Protein AF-A0A1I1JHP4-F1 (afdb_monomer_lite)

Organism: NCBI:txid574651

Secondary structure (DSSP, 8-state):
--HHHHHHHHHHHHHHHHHH-TTGGG-HHHHHHHHHHHHGGGTGGGHHHHHHHHHHHHTTHHHHHHHSPSP-HHHHHHHHHHHHHHHT--HHHHHHHHHHHHHHTT-HHHHHHHS-------------------------

Radius of gyration: 21.73 Å; chains: 1; bounding box: 29×42×84 Å

pLDDT: mean 79.49, std 14.43, range [36.56, 91.88]

Foldseek 3Di:
DPPPVLLVLLLVQLLVCCVVPVCLLLPLVSQLVSSCVSCPVCCVVNVVVNVLLSVCSVVVVLVVCVPPPVDALVNLQVQLVVCCVVVVHDSVSSLSSNCSSCVSVPNNVRSCVSCVPPPPDPPPPPDDPPPDDPPDDDDD

Structure (mmCIF, N/CA/C/O backbone):
data_AF-A0A1I1JHP4-F1
#
_entry.id   AF-A0A1I1JHP4-F1
#
loop_
_atom_site.group_PDB
_atom_site.id
_atom_site.type_symbol
_atom_site.label_atom_id
_atom_site.label_alt_id
_atom_site.label_comp_id
_atom_site.label_asym_id
_atom_site.label_entity_id
_atom_site.label_seq_id
_atom_site.pdbx_PDB_ins_code
_atom_site.Cartn_x
_atom_site.Cartn_y
_atom_site.Cartn_z
_atom_site.occupancy
_atom_site.B_iso_or_equiv
_atom_site.auth_seq_id
_atom_site.auth_comp_id
_atom_site.auth_asym_id
_atom_site.auth_atom_id
_atom_site.pdbx_PDB_model_num
ATOM 1 N N . MET A 1 1 ? 7.618 -5.162 21.362 1.00 36.56 1 MET A N 1
ATOM 2 C CA . MET A 1 1 ? 8.405 -4.904 20.133 1.00 36.56 1 MET A CA 1
ATOM 3 C C . MET A 1 1 ? 7.957 -5.820 18.980 1.00 36.56 1 MET A C 1
ATOM 5 O O . MET A 1 1 ? 8.744 -6.630 18.523 1.00 36.56 1 MET A O 1
ATOM 9 N N . ALA A 1 2 ? 6.701 -5.739 18.515 1.00 40.91 2 ALA A N 1
ATOM 10 C CA . ALA A 1 2 ? 6.157 -6.676 17.505 1.00 40.91 2 ALA A CA 1
ATOM 11 C C . ALA A 1 2 ? 5.688 -6.008 16.192 1.00 40.91 2 ALA A C 1
ATOM 13 O O . ALA A 1 2 ? 5.359 -6.689 15.230 1.00 40.91 2 ALA A O 1
ATOM 14 N N . GLY A 1 3 ? 5.662 -4.671 16.128 1.00 42.72 3 GLY A N 1
ATOM 15 C CA . GLY A 1 3 ? 5.161 -3.940 14.956 1.00 42.72 3 GLY A CA 1
ATOM 16 C C . GLY A 1 3 ? 6.160 -3.779 13.804 1.00 42.72 3 GLY A C 1
ATOM 17 O O . GLY A 1 3 ? 5.746 -3.400 12.714 1.00 42.72 3 GLY A O 1
ATOM 18 N N . LEU A 1 4 ? 7.451 -4.049 14.040 1.00 48.97 4 LEU A N 1
ATOM 19 C CA . LEU A 1 4 ? 8.537 -3.849 13.067 1.00 48.97 4 LEU A CA 1
ATOM 20 C C . LEU A 1 4 ? 8.691 -5.029 12.093 1.00 48.97 4 LEU A C 1
ATOM 22 O O . LEU A 1 4 ? 9.057 -4.821 10.944 1.00 48.97 4 LEU A O 1
ATOM 26 N N . THR A 1 5 ? 8.367 -6.252 12.519 1.00 59.72 5 THR A N 1
ATOM 27 C CA . THR A 1 5 ? 8.493 -7.468 11.696 1.00 59.72 5 THR A CA 1
ATOM 28 C C . THR A 1 5 ? 7.272 -7.723 10.817 1.00 59.72 5 THR A C 1
ATOM 30 O O . THR A 1 5 ? 7.416 -8.208 9.699 1.00 59.72 5 THR A O 1
ATOM 33 N N . ALA A 1 6 ? 6.077 -7.358 11.290 1.00 66.56 6 ALA A N 1
ATOM 34 C CA . ALA A 1 6 ? 4.835 -7.598 10.556 1.00 66.56 6 ALA A CA 1
ATOM 35 C C . ALA A 1 6 ? 4.728 -6.763 9.269 1.00 66.56 6 ALA A C 1
ATOM 37 O O . ALA A 1 6 ? 4.241 -7.230 8.245 1.00 66.56 6 ALA A O 1
ATOM 38 N N . ASP A 1 7 ? 5.204 -5.520 9.324 1.00 75.75 7 ASP A N 1
ATOM 39 C CA . ASP A 1 7 ? 5.246 -4.604 8.181 1.00 75.75 7 ASP A CA 1
ATOM 40 C C . ASP A 1 7 ? 6.297 -5.074 7.160 1.00 75.75 7 ASP A C 1
ATOM 42 O O . ASP A 1 7 ? 6.021 -5.143 5.968 1.00 75.75 7 ASP A O 1
ATOM 46 N N . ALA A 1 8 ? 7.469 -5.503 7.646 1.00 83.12 8 ALA A N 1
ATOM 47 C CA . ALA A 1 8 ? 8.574 -5.977 6.818 1.00 83.12 8 ALA A CA 1
ATOM 48 C C . ALA A 1 8 ? 8.228 -7.245 6.021 1.00 83.12 8 ALA A C 1
ATOM 50 O O . ALA A 1 8 ? 8.571 -7.330 4.847 1.00 83.12 8 ALA A O 1
ATOM 51 N N . ALA A 1 9 ? 7.508 -8.202 6.618 1.00 87.00 9 ALA A N 1
ATOM 52 C CA . ALA A 1 9 ? 7.078 -9.413 5.915 1.00 87.00 9 ALA A CA 1
ATOM 53 C C . ALA A 1 9 ? 6.107 -9.103 4.761 1.00 87.00 9 ALA A C 1
ATOM 55 O O . ALA A 1 9 ? 6.191 -9.701 3.691 1.00 87.00 9 ALA A O 1
ATOM 56 N N . VAL A 1 10 ? 5.197 -8.143 4.962 1.00 88.81 10 VAL A N 1
ATOM 57 C CA . VAL A 1 10 ? 4.263 -7.699 3.916 1.00 88.81 10 VAL A CA 1
ATOM 58 C C . VAL A 1 10 ? 4.992 -6.894 2.839 1.00 88.81 10 VAL A C 1
ATOM 60 O O . VAL A 1 10 ? 4.693 -7.067 1.661 1.00 88.81 10 VAL A O 1
ATOM 63 N N . VAL A 1 11 ? 5.963 -6.055 3.218 1.00 90.56 11 VAL A N 1
ATOM 64 C CA . VAL A 1 11 ? 6.819 -5.315 2.277 1.00 90.56 11 VAL A CA 1
ATOM 65 C C . VAL A 1 11 ? 7.643 -6.264 1.411 1.00 90.56 11 VAL A C 1
ATOM 67 O O . VAL A 1 11 ? 7.635 -6.094 0.198 1.00 90.56 11 VAL A O 1
ATOM 70 N N . ASP A 1 12 ? 8.304 -7.270 1.992 1.00 89.88 12 ASP A N 1
ATOM 71 C CA . ASP A 1 12 ? 9.060 -8.283 1.237 1.00 89.88 12 ASP A CA 1
ATOM 72 C C . ASP A 1 12 ? 8.154 -9.026 0.250 1.00 89.88 12 ASP A C 1
ATOM 74 O O . ASP A 1 12 ? 8.470 -9.164 -0.935 1.00 89.88 12 ASP A O 1
ATOM 78 N N . ALA A 1 13 ? 6.972 -9.430 0.724 1.00 90.81 13 ALA A N 1
ATOM 79 C CA . ALA A 1 13 ? 6.013 -10.126 -0.111 1.00 90.81 13 ALA A CA 1
ATOM 80 C C . ALA A 1 13 ? 5.506 -9.276 -1.275 1.00 90.81 13 ALA A C 1
ATOM 82 O O . ALA A 1 13 ? 5.399 -9.769 -2.399 1.00 90.81 13 ALA A O 1
ATOM 83 N N . LEU A 1 14 ? 5.230 -8.000 -1.014 1.00 90.94 14 LEU A N 1
ATOM 84 C CA . LEU A 1 14 ? 4.808 -7.049 -2.029 1.00 90.94 14 LEU A CA 1
ATOM 85 C C . LEU A 1 14 ? 5.936 -6.739 -3.018 1.00 90.94 14 LEU A C 1
ATOM 87 O O . LEU A 1 14 ? 5.693 -6.722 -4.220 1.00 90.94 14 LEU A O 1
ATOM 91 N N . HIS A 1 15 ? 7.156 -6.526 -2.524 1.00 91.31 15 HIS A N 1
ATOM 92 C CA . HIS A 1 15 ? 8.330 -6.250 -3.345 1.00 91.31 15 HIS A CA 1
ATOM 93 C C . HIS A 1 15 ? 8.563 -7.372 -4.351 1.00 91.31 15 HIS A C 1
ATOM 95 O O . HIS A 1 15 ? 8.687 -7.114 -5.542 1.00 91.31 15 HIS A O 1
ATOM 101 N N . HIS A 1 16 ? 8.523 -8.626 -3.905 1.00 89.88 16 HIS A N 1
ATOM 102 C CA . HIS A 1 16 ? 8.705 -9.734 -4.830 1.00 89.88 16 HIS A CA 1
ATOM 103 C C . HIS A 1 16 ? 7.530 -9.929 -5.786 1.00 89.88 16 HIS A C 1
ATOM 105 O O . HIS A 1 16 ? 7.750 -10.309 -6.929 1.00 89.88 16 HIS A O 1
ATOM 111 N N . ALA A 1 17 ? 6.288 -9.681 -5.356 1.00 90.12 17 ALA A N 1
ATOM 112 C CA . ALA A 1 17 ? 5.157 -9.717 -6.281 1.00 90.12 17 ALA A CA 1
ATOM 113 C C . ALA A 1 17 ? 5.343 -8.697 -7.420 1.00 90.12 17 ALA A C 1
ATOM 115 O O . ALA A 1 17 ? 5.023 -9.000 -8.566 1.00 90.12 17 ALA A O 1
ATOM 116 N N . LEU A 1 18 ? 5.898 -7.520 -7.112 1.00 88.12 18 LEU A N 1
ATOM 117 C CA . LEU A 1 18 ? 6.208 -6.472 -8.088 1.00 88.12 18 LEU A CA 1
ATOM 118 C C . LEU A 1 18 ? 7.447 -6.780 -8.942 1.00 88.12 18 LEU A C 1
ATOM 120 O O . LEU A 1 18 ? 7.470 -6.408 -10.112 1.00 88.12 18 LEU A O 1
ATOM 124 N N . ASP A 1 19 ? 8.454 -7.449 -8.380 1.00 88.69 19 ASP A N 1
ATOM 125 C CA . ASP A 1 19 ? 9.636 -7.927 -9.113 1.00 88.69 19 ASP A CA 1
ATOM 126 C C . ASP A 1 19 ? 9.263 -9.028 -10.121 1.00 88.69 19 ASP A C 1
ATOM 128 O O . ASP A 1 19 ? 9.682 -8.993 -11.277 1.00 88.69 19 ASP A O 1
ATOM 132 N N . ALA A 1 20 ? 8.397 -9.962 -9.710 1.00 87.19 20 ALA A N 1
ATOM 133 C CA . ALA A 1 20 ? 7.891 -11.034 -10.564 1.00 87.19 20 ALA A CA 1
ATOM 134 C C . ALA A 1 20 ? 6.913 -10.526 -11.639 1.00 87.19 20 ALA A C 1
ATOM 136 O O . ALA A 1 20 ? 6.952 -10.994 -12.778 1.00 87.19 20 ALA A O 1
ATOM 137 N N . ASP A 1 21 ? 6.032 -9.582 -11.291 1.00 84.25 21 ASP A N 1
ATOM 138 C CA . ASP A 1 21 ? 5.121 -8.922 -12.226 1.00 84.25 21 ASP A CA 1
ATOM 139 C C . ASP A 1 21 ? 4.932 -7.439 -11.846 1.00 84.25 21 ASP A C 1
ATOM 141 O O . ASP A 1 21 ? 4.189 -7.122 -10.911 1.00 84.25 21 ASP A O 1
ATOM 145 N N . PRO A 1 22 ? 5.497 -6.482 -12.607 1.00 81.31 22 PRO A N 1
ATOM 146 C CA . PRO A 1 22 ? 5.363 -5.058 -12.292 1.00 81.31 22 PRO A CA 1
ATOM 147 C C . PRO A 1 22 ? 3.915 -4.558 -12.423 1.00 81.31 22 PRO A C 1
ATOM 149 O O . PRO A 1 22 ? 3.573 -3.481 -11.931 1.00 81.31 22 PRO A O 1
ATO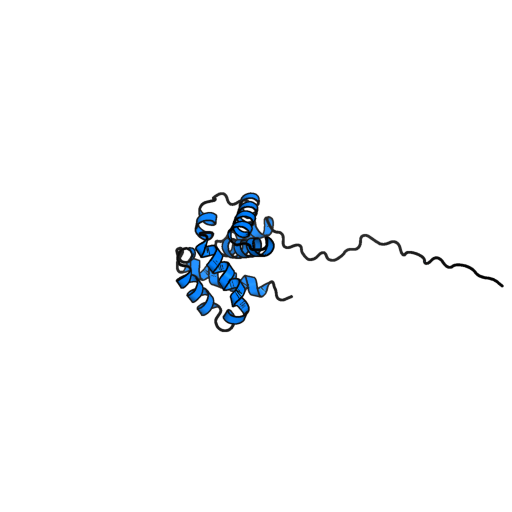M 152 N N . THR A 1 23 ? 3.037 -5.337 -13.069 1.00 82.56 23 THR A N 1
ATOM 153 C CA . THR A 1 23 ? 1.605 -5.036 -13.184 1.00 82.56 23 THR A CA 1
ATOM 154 C C . THR A 1 23 ? 0.762 -5.595 -12.037 1.00 82.56 23 THR A C 1
ATOM 156 O O . THR A 1 23 ? -0.444 -5.338 -12.005 1.00 82.56 23 THR A O 1
ATOM 159 N N . ALA A 1 24 ? 1.361 -6.282 -11.054 1.00 82.12 24 ALA A N 1
ATOM 160 C CA . ALA A 1 24 ? 0.642 -6.922 -9.953 1.00 82.12 24 ALA A CA 1
ATOM 161 C C . ALA A 1 24 ? -0.193 -5.912 -9.151 1.00 82.12 24 ALA A C 1
ATOM 163 O O . ALA A 1 24 ? -1.320 -6.202 -8.749 1.00 82.12 24 ALA A O 1
ATOM 164 N N . GLY A 1 25 ? 0.302 -4.677 -9.012 1.00 79.69 25 GLY A N 1
ATOM 165 C CA . GLY A 1 25 ? -0.430 -3.574 -8.383 1.00 79.69 25 GLY A CA 1
ATOM 166 C C . GLY A 1 25 ? -1.693 -3.119 -9.126 1.00 79.69 25 GLY A C 1
ATOM 167 O O . GLY A 1 25 ? -2.508 -2.416 -8.544 1.00 79.69 25 GLY A O 1
ATOM 168 N N . SER A 1 26 ? -1.891 -3.537 -10.379 1.00 83.50 26 SER A N 1
ATOM 169 C CA . SER A 1 26 ? -3.110 -3.276 -11.165 1.00 83.50 26 SER A CA 1
ATOM 170 C C . SER A 1 26 ? -4.118 -4.433 -11.116 1.00 83.50 26 SER A C 1
ATOM 172 O O . SER A 1 26 ? -5.199 -4.336 -11.694 1.00 83.50 26 SER A O 1
ATOM 174 N N . ARG A 1 27 ? -3.779 -5.550 -10.455 1.00 87.44 27 ARG A N 1
ATOM 175 C CA . ARG A 1 27 ? -4.613 -6.760 -10.370 1.00 87.44 27 ARG A CA 1
ATOM 176 C C . ARG A 1 27 ? -4.839 -7.148 -8.904 1.00 87.44 27 ARG A C 1
ATOM 178 O O . ARG A 1 27 ? -4.225 -8.098 -8.418 1.00 87.44 27 ARG A O 1
ATOM 185 N N . PRO A 1 28 ? -5.751 -6.469 -8.185 1.00 87.31 28 PRO A N 1
ATOM 186 C CA . PRO A 1 28 ? -5.919 -6.623 -6.735 1.00 87.31 28 PRO A CA 1
ATOM 187 C C . PRO A 1 28 ? -6.238 -8.063 -6.298 1.00 87.31 28 PRO A C 1
ATOM 189 O O . PRO A 1 28 ? -5.747 -8.522 -5.267 1.00 87.31 28 PRO A O 1
ATOM 192 N N . GLY A 1 29 ? -7.004 -8.812 -7.100 1.00 86.75 29 GLY A N 1
ATOM 193 C CA . GLY A 1 29 ? -7.297 -10.225 -6.834 1.00 86.75 29 GLY A CA 1
ATOM 194 C C . GLY A 1 29 ? -6.061 -11.129 -6.908 1.00 86.75 29 GLY A C 1
ATOM 195 O O . GLY A 1 29 ? -5.880 -11.987 -6.045 1.00 86.75 29 GLY A O 1
ATOM 196 N N . GLN A 1 30 ? -5.187 -10.902 -7.895 1.00 87.56 30 GLN A N 1
ATOM 197 C CA . GLN A 1 30 ? -3.930 -11.640 -8.044 1.00 87.56 30 GLN A CA 1
ATOM 198 C C . GLN A 1 30 ? -2.939 -11.242 -6.948 1.00 87.56 30 GLN A C 1
ATOM 200 O O . GLN A 1 30 ? -2.379 -12.110 -6.289 1.00 87.56 30 GLN A O 1
ATOM 205 N N . LEU A 1 31 ? -2.814 -9.941 -6.673 1.00 90.12 31 LEU A N 1
ATOM 206 C CA . LEU A 1 31 ? -1.967 -9.426 -5.601 1.00 90.12 31 LEU A CA 1
ATOM 207 C C . LEU A 1 31 ? -2.327 -10.038 -4.242 1.00 90.12 31 LEU A C 1
ATOM 209 O O . LEU A 1 31 ? -1.453 -10.466 -3.493 1.00 90.12 31 LEU A O 1
ATOM 213 N N . ARG A 1 32 ? -3.623 -10.132 -3.926 1.00 91.56 32 ARG A N 1
ATOM 214 C CA . ARG A 1 32 ? -4.090 -10.767 -2.689 1.00 91.56 32 ARG A CA 1
ATOM 215 C C . ARG A 1 32 ? -3.660 -12.232 -2.599 1.00 91.56 32 ARG A C 1
ATOM 217 O O . ARG A 1 32 ? -3.259 -12.673 -1.519 1.00 91.56 32 ARG A O 1
ATOM 224 N N . ALA A 1 33 ? -3.798 -12.980 -3.692 1.00 90.62 33 ALA A N 1
ATOM 225 C CA . ALA A 1 33 ? -3.428 -14.389 -3.743 1.00 90.62 33 ALA A CA 1
ATOM 226 C C . ALA A 1 33 ? -1.919 -14.567 -3.531 1.00 90.62 33 ALA A C 1
ATOM 228 O O . ALA A 1 33 ? -1.533 -15.350 -2.669 1.00 90.62 33 ALA A O 1
ATOM 229 N N . GLU A 1 34 ? -1.095 -13.767 -4.211 1.00 90.62 34 GLU A N 1
ATOM 230 C CA . GLU A 1 34 ? 0.368 -13.784 -4.084 1.00 90.62 34 GLU A CA 1
ATOM 231 C C . GLU A 1 34 ? 0.828 -13.453 -2.659 1.00 90.62 34 GLU A C 1
ATOM 233 O O . GLU A 1 34 ? 1.581 -14.214 -2.051 1.00 90.62 34 GLU A O 1
ATOM 238 N N . LEU A 1 35 ? 0.310 -12.368 -2.069 1.00 91.25 35 LEU A N 1
ATOM 239 C CA . LEU A 1 35 ? 0.631 -11.989 -0.689 1.00 91.25 35 LEU A CA 1
ATOM 240 C C . LEU A 1 35 ? 0.241 -13.095 0.301 1.00 91.25 35 LEU A C 1
ATOM 242 O O . LEU A 1 35 ? 0.999 -13.414 1.213 1.00 91.25 35 LEU A O 1
ATOM 246 N N . THR A 1 36 ? -0.933 -13.704 0.114 1.00 91.81 36 THR A N 1
ATOM 247 C CA . THR A 1 36 ? -1.411 -14.795 0.977 1.00 91.81 36 THR A CA 1
ATOM 248 C C . THR A 1 36 ? -0.545 -16.043 0.826 1.00 91.81 36 THR A C 1
ATOM 250 O O . THR A 1 36 ? -0.170 -16.643 1.831 1.00 91.81 36 THR A O 1
ATOM 253 N N . ALA A 1 37 ? -0.213 -16.426 -0.409 1.00 91.25 37 ALA A N 1
ATOM 254 C CA . ALA A 1 37 ? 0.607 -17.597 -0.699 1.00 91.25 37 ALA A CA 1
ATOM 255 C C . ALA A 1 37 ? 2.003 -17.460 -0.088 1.00 91.25 37 ALA A C 1
ATOM 257 O O . ALA A 1 37 ? 2.507 -18.396 0.528 1.00 91.25 37 ALA A O 1
ATOM 258 N N . ARG A 1 38 ? 2.597 -16.271 -0.199 1.00 91.00 38 ARG A N 1
ATOM 259 C CA . ARG A 1 38 ? 3.956 -16.013 0.267 1.00 91.00 38 ARG A CA 1
ATOM 260 C C . ARG A 1 38 ? 4.063 -15.861 1.782 1.00 91.00 38 ARG A C 1
ATOM 262 O O . ARG A 1 38 ? 5.029 -16.324 2.376 1.00 91.00 38 ARG A O 1
ATOM 269 N N . LEU A 1 39 ? 3.066 -15.240 2.413 1.00 89.50 39 LEU A N 1
ATOM 270 C CA . LEU A 1 39 ? 2.999 -15.158 3.874 1.00 89.50 39 LEU A CA 1
ATOM 271 C C . LEU A 1 39 ? 2.674 -16.519 4.509 1.00 89.50 39 LEU A C 1
ATOM 273 O O . LEU A 1 39 ? 2.979 -16.720 5.682 1.00 89.50 39 LEU A O 1
ATOM 277 N N . GLY A 1 40 ? 2.064 -17.446 3.763 1.00 91.56 40 GLY A N 1
ATOM 278 C CA . GLY A 1 40 ? 1.802 -18.813 4.209 1.00 91.56 40 GLY A CA 1
ATOM 279 C C . GLY A 1 40 ? 1.044 -18.853 5.538 1.00 91.56 40 GLY A C 1
ATOM 280 O O . GLY A 1 40 ? -0.043 -18.290 5.674 1.00 91.56 40 GLY A O 1
ATOM 281 N N . GLU A 1 41 ? 1.638 -19.481 6.550 1.00 89.81 41 GLU A N 1
ATOM 282 C CA . GLU A 1 41 ? 1.085 -19.573 7.910 1.00 89.81 41 GLU A CA 1
ATOM 283 C C . GLU A 1 41 ? 0.932 -18.218 8.625 1.00 89.81 41 GLU A C 1
ATOM 285 O O . GLU A 1 41 ? 0.100 -18.076 9.521 1.00 89.81 41 GLU A O 1
ATOM 290 N N . LEU A 1 42 ? 1.676 -17.193 8.199 1.00 88.19 42 LEU A N 1
ATOM 291 C CA . LEU A 1 42 ? 1.584 -15.839 8.742 1.00 88.19 42 LEU A CA 1
ATOM 292 C C . LEU A 1 42 ? 0.431 -15.041 8.124 1.00 88.19 42 LEU A C 1
ATOM 294 O O . LEU A 1 42 ? 0.028 -14.022 8.690 1.00 88.19 42 LEU A O 1
ATOM 298 N N . ALA A 1 43 ? -0.130 -15.484 6.995 1.00 87.75 43 ALA A N 1
ATOM 299 C CA . ALA A 1 43 ? -1.216 -14.795 6.303 1.00 87.75 43 ALA A CA 1
ATOM 300 C C . ALA A 1 43 ? -2.430 -14.458 7.196 1.00 87.75 43 ALA A C 1
ATOM 302 O O . ALA A 1 43 ? -2.879 -13.311 7.140 1.00 87.75 43 ALA A O 1
ATOM 303 N N . PRO A 1 44 ? -2.977 -15.361 8.045 1.00 88.81 44 PRO A N 1
ATOM 304 C CA . PRO A 1 44 ? -4.086 -15.022 8.944 1.00 88.81 44 PRO A CA 1
ATOM 305 C C . PRO A 1 44 ? -3.756 -13.871 9.903 1.00 88.81 44 PRO A C 1
ATOM 307 O O . PRO A 1 44 ? -4.591 -12.986 10.085 1.00 88.81 44 PRO A O 1
ATOM 310 N N . SER A 1 45 ? -2.536 -13.835 10.443 1.00 88.44 45 SER A N 1
ATOM 311 C CA . SER A 1 45 ? -2.062 -12.772 11.342 1.00 88.44 45 SER A CA 1
ATOM 312 C C . SER A 1 45 ? -1.860 -11.429 10.632 1.00 88.44 45 SER A C 1
ATOM 314 O O . SER A 1 45 ? -1.905 -10.385 11.278 1.00 88.44 45 SER A O 1
ATOM 316 N N . HIS A 1 46 ? -1.677 -11.450 9.306 1.00 88.19 46 HIS A N 1
ATOM 317 C CA . HIS A 1 46 ? -1.454 -10.267 8.467 1.00 88.19 46 HIS A CA 1
ATOM 318 C C . HIS A 1 46 ? -2.653 -9.916 7.573 1.00 88.19 46 HIS A C 1
ATOM 320 O O . HIS A 1 46 ? -2.566 -9.023 6.732 1.00 88.19 46 HIS A O 1
ATOM 326 N N . ARG A 1 47 ? -3.802 -10.584 7.752 1.00 88.94 47 ARG A N 1
ATOM 327 C CA . ARG A 1 47 ? -5.042 -10.315 7.005 1.00 88.94 47 ARG A CA 1
ATOM 328 C C . ARG A 1 47 ? -5.430 -8.835 6.925 1.00 88.94 47 ARG A C 1
ATOM 330 O O . ARG A 1 47 ? -5.782 -8.414 5.820 1.00 88.94 47 ARG A O 1
ATOM 337 N N . PRO A 1 48 ? -5.400 -8.044 8.018 1.00 88.81 48 PRO A N 1
ATOM 338 C CA . PRO A 1 48 ? -5.763 -6.636 7.921 1.00 88.81 48 PRO A CA 1
ATOM 339 C C . PRO A 1 48 ? -4.765 -5.847 7.063 1.00 88.81 48 PRO A C 1
ATOM 341 O O . PRO A 1 48 ? -5.200 -5.053 6.235 1.00 88.81 48 PRO A O 1
ATOM 344 N N . GLN A 1 49 ? -3.460 -6.120 7.169 1.00 88.94 49 GLN A N 1
ATOM 345 C CA . GLN A 1 49 ? -2.441 -5.478 6.333 1.00 88.94 49 GLN A CA 1
ATOM 346 C C . GLN A 1 49 ? -2.576 -5.876 4.859 1.00 88.94 49 GLN A C 1
ATOM 348 O O . GLN A 1 49 ? -2.549 -5.009 3.992 1.00 88.94 49 GLN A O 1
ATOM 353 N N . ILE A 1 50 ? -2.791 -7.163 4.559 1.00 91.19 50 ILE A N 1
ATOM 354 C CA . ILE A 1 50 ? -3.035 -7.634 3.185 1.00 91.19 50 ILE A CA 1
ATOM 355 C C . ILE A 1 50 ? -4.259 -6.920 2.604 1.00 91.19 50 ILE A C 1
ATOM 357 O O . ILE A 1 50 ? -4.227 -6.459 1.466 1.00 91.19 50 ILE A O 1
ATOM 361 N N . HIS A 1 51 ? -5.338 -6.796 3.383 1.00 91.62 51 HIS A N 1
ATOM 362 C CA . HIS A 1 51 ? -6.535 -6.096 2.932 1.00 91.62 51 HIS A CA 1
ATOM 363 C C . HIS A 1 51 ? -6.266 -4.614 2.653 1.00 91.62 51 HIS A C 1
ATOM 365 O O . HIS A 1 51 ? -6.698 -4.127 1.616 1.00 91.62 51 HIS A O 1
ATOM 371 N N . GLN A 1 52 ? -5.518 -3.925 3.518 1.00 90.00 52 GLN A N 1
ATOM 372 C CA . GLN A 1 52 ? -5.127 -2.524 3.324 1.00 90.00 52 GLN A CA 1
ATOM 373 C C . GLN A 1 52 ? -4.259 -2.334 2.073 1.00 90.00 52 GLN A C 1
ATOM 375 O O . GLN A 1 52 ? -4.523 -1.448 1.264 1.00 90.00 52 GLN A O 1
ATOM 380 N N . VAL A 1 53 ?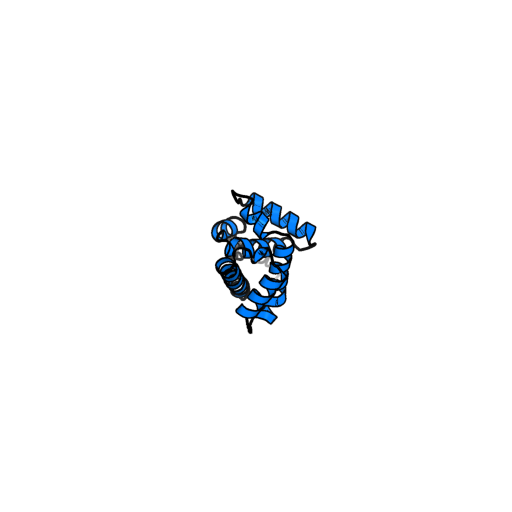 -3.267 -3.200 1.858 1.00 90.69 53 VAL A N 1
ATOM 381 C CA . VAL A 1 53 ? -2.392 -3.149 0.675 1.00 90.69 53 VAL A CA 1
ATOM 382 C C . VAL A 1 53 ? -3.188 -3.361 -0.611 1.00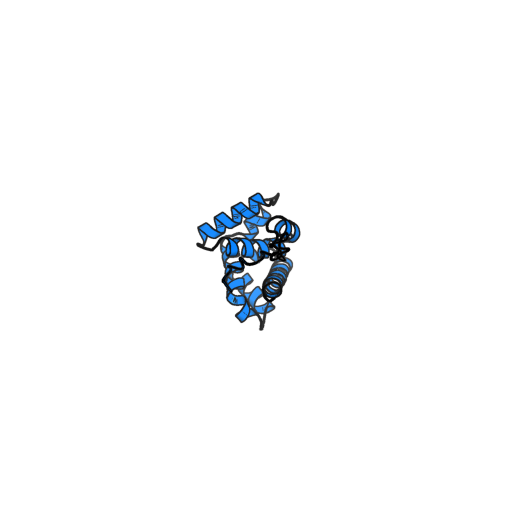 90.69 53 VAL A C 1
ATOM 384 O O . VAL A 1 53 ? -3.029 -2.594 -1.559 1.00 90.69 53 VAL A O 1
ATOM 387 N N . VAL A 1 54 ? -4.078 -4.356 -0.633 1.00 91.88 54 VAL A N 1
ATOM 388 C CA . VAL A 1 54 ? -4.941 -4.646 -1.789 1.00 91.88 54 VAL A CA 1
ATOM 389 C C . VAL A 1 54 ? -5.935 -3.513 -2.029 1.00 91.88 54 VAL A C 1
ATOM 391 O O . VAL A 1 54 ? -6.094 -3.080 -3.164 1.00 91.88 54 VAL A O 1
ATOM 394 N N . ALA A 1 55 ? -6.543 -2.981 -0.971 1.00 90.62 55 ALA A N 1
ATOM 395 C CA . ALA A 1 55 ? -7.447 -1.842 -1.052 1.00 90.62 55 ALA A CA 1
ATOM 396 C C . ALA A 1 55 ? -6.756 -0.608 -1.652 1.00 90.62 55 ALA A C 1
ATOM 398 O O . ALA A 1 55 ? -7.321 0.054 -2.519 1.00 90.62 55 ALA A O 1
ATOM 399 N N . ALA A 1 56 ? -5.512 -0.331 -1.262 1.00 87.94 56 ALA A N 1
ATOM 400 C CA . ALA A 1 56 ? -4.725 0.735 -1.872 1.00 87.94 56 ALA A CA 1
ATOM 401 C C . ALA A 1 56 ? -4.379 0.459 -3.350 1.00 87.94 56 ALA A C 1
ATOM 403 O O . ALA A 1 56 ? -4.348 1.390 -4.152 1.00 87.94 56 ALA A O 1
ATOM 404 N N . ALA A 1 57 ? -4.180 -0.806 -3.736 1.00 88.69 57 ALA A N 1
ATOM 405 C CA . ALA A 1 57 ? -4.017 -1.199 -5.139 1.00 88.69 57 ALA A CA 1
ATOM 406 C C . ALA A 1 57 ? -5.280 -0.902 -5.967 1.00 88.69 57 ALA A C 1
ATOM 408 O O . ALA A 1 57 ? -5.186 -0.363 -7.066 1.00 88.69 57 ALA A O 1
ATOM 409 N N . GLU A 1 58 ? -6.465 -1.197 -5.417 1.00 88.88 58 GLU A N 1
ATOM 410 C CA . GLU A 1 58 ? -7.760 -0.865 -6.035 1.00 88.88 58 GLU A CA 1
ATOM 411 C C . GLU A 1 58 ? -7.938 0.646 -6.232 1.00 88.88 58 GLU A C 1
ATOM 413 O O . GLU A 1 58 ? -8.572 1.070 -7.192 1.00 88.88 58 GLU A O 1
ATOM 418 N N . ASP A 1 59 ? -7.346 1.456 -5.351 1.00 85.81 59 ASP A N 1
ATOM 419 C CA . ASP A 1 59 ? -7.328 2.922 -5.453 1.00 85.81 59 ASP A CA 1
ATOM 420 C C . ASP A 1 59 ? -6.294 3.449 -6.460 1.00 85.81 59 ASP A C 1
ATOM 422 O O . ASP A 1 59 ? -6.074 4.651 -6.583 1.00 85.81 59 ASP A O 1
ATOM 426 N N . ASN A 1 60 ? -5.629 2.547 -7.187 1.00 84.12 60 ASN A N 1
ATOM 427 C CA . ASN A 1 60 ? -4.602 2.875 -8.166 1.00 84.12 60 ASN A CA 1
ATOM 428 C C . ASN A 1 60 ? -3.379 3.593 -7.550 1.00 84.12 60 ASN A C 1
ATOM 430 O O . ASN A 1 60 ? -2.609 4.248 -8.258 1.00 84.12 60 ASN A O 1
ATOM 434 N N . LEU A 1 61 ? -3.149 3.422 -6.239 1.00 85.88 61 LEU A N 1
ATOM 435 C CA . LEU A 1 61 ? -1.991 3.965 -5.525 1.00 85.88 61 LEU A CA 1
ATOM 436 C C . LEU A 1 61 ? -0.637 3.634 -6.187 1.00 85.88 61 LEU A C 1
ATOM 438 O O . LEU A 1 61 ? 0.153 4.563 -6.352 1.00 85.88 61 LEU A O 1
ATOM 442 N N . PRO A 1 62 ? -0.327 2.384 -6.603 1.00 83.69 62 PRO A N 1
ATOM 443 C CA . PRO A 1 62 ? 0.972 2.081 -7.215 1.00 83.69 62 PRO A CA 1
ATOM 444 C C . PRO A 1 62 ? 1.226 2.867 -8.505 1.00 83.69 62 PRO A C 1
ATOM 446 O O . PRO A 1 62 ? 2.333 3.357 -8.737 1.00 83.69 62 PRO A O 1
ATOM 449 N N . ALA A 1 63 ? 0.197 3.044 -9.335 1.00 84.06 63 ALA A N 1
ATOM 450 C CA . ALA A 1 63 ? 0.303 3.854 -10.543 1.00 84.06 63 ALA A CA 1
ATOM 451 C C . ALA A 1 63 ? 0.469 5.345 -10.208 1.00 84.06 63 ALA A C 1
ATOM 453 O O . ALA A 1 63 ? 1.211 6.050 -10.886 1.00 84.06 63 ALA A O 1
ATOM 454 N N . THR A 1 64 ? -0.183 5.835 -9.153 1.00 85.31 64 THR A N 1
ATOM 455 C CA . THR A 1 64 ? -0.011 7.216 -8.685 1.00 85.31 64 THR A CA 1
ATOM 456 C C . THR A 1 64 ? 1.403 7.458 -8.153 1.00 85.31 64 THR A C 1
ATOM 458 O O . THR A 1 64 ? 2.029 8.442 -8.538 1.00 85.31 64 THR A O 1
ATOM 461 N N . LEU A 1 65 ? 1.956 6.543 -7.349 1.00 83.62 65 LEU A N 1
ATOM 462 C CA . LEU A 1 65 ? 3.323 6.654 -6.824 1.00 83.62 65 LEU A CA 1
ATOM 463 C C . LEU A 1 65 ? 4.370 6.670 -7.946 1.00 83.62 65 LEU A C 1
ATOM 465 O O . LEU A 1 65 ? 5.282 7.487 -7.922 1.00 83.62 65 LEU A O 1
ATOM 469 N N . THR A 1 66 ? 4.216 5.819 -8.960 1.00 82.00 66 THR A N 1
ATOM 470 C CA . THR A 1 66 ? 5.143 5.778 -10.105 1.00 82.00 66 THR A CA 1
ATOM 471 C C . THR A 1 66 ? 4.988 6.971 -11.055 1.00 82.00 66 THR A C 1
ATOM 473 O O . THR A 1 66 ? 5.965 7.375 -11.683 1.00 82.00 66 THR A O 1
ATOM 476 N N . ARG A 1 67 ? 3.790 7.570 -11.159 1.00 82.81 67 ARG A N 1
ATOM 477 C CA . ARG A 1 67 ? 3.539 8.756 -12.004 1.00 82.81 67 ARG A CA 1
ATOM 478 C C . ARG A 1 67 ? 3.946 10.077 -11.367 1.00 82.81 67 ARG A C 1
ATOM 480 O O . ARG A 1 67 ? 4.336 10.986 -12.095 1.00 82.81 67 ARG A O 1
ATOM 487 N N . VAL A 1 68 ? 3.814 10.221 -10.050 1.00 74.56 68 VAL A N 1
ATOM 488 C CA . VAL A 1 68 ? 4.162 11.452 -9.322 1.00 74.56 68 VAL A CA 1
ATOM 489 C C . VAL A 1 68 ? 5.680 11.483 -9.117 1.00 74.56 68 VAL A C 1
ATOM 491 O O . VAL A 1 68 ? 6.184 11.419 -8.006 1.00 74.56 68 VAL A O 1
ATOM 494 N N . ALA A 1 69 ? 6.433 11.530 -10.215 1.00 63.50 69 ALA A N 1
ATOM 495 C CA . ALA A 1 69 ? 7.872 11.749 -10.203 1.00 63.50 69 ALA A CA 1
ATOM 496 C C . ALA A 1 69 ? 8.150 13.243 -10.476 1.00 63.50 69 ALA A C 1
ATOM 498 O O . ALA A 1 69 ? 7.680 13.757 -11.494 1.00 63.50 69 ALA A O 1
ATOM 499 N N . PRO A 1 70 ? 8.901 13.958 -9.613 1.00 74.25 70 PRO A N 1
ATOM 500 C CA . PRO A 1 70 ? 9.598 13.468 -8.422 1.00 74.25 70 PRO A CA 1
ATOM 501 C C . PRO A 1 70 ? 8.673 13.251 -7.211 1.00 74.25 70 PRO A C 1
ATOM 503 O O . PRO A 1 70 ? 7.856 14.103 -6.855 1.00 74.25 70 PRO A O 1
ATOM 506 N N . LEU A 1 71 ? 8.859 12.112 -6.542 1.00 79.75 71 LEU A N 1
ATOM 507 C CA . LEU A 1 71 ? 8.214 11.787 -5.272 1.00 79.75 71 LEU A CA 1
ATOM 508 C C . LEU A 1 71 ? 8.861 12.628 -4.161 1.00 79.75 71 LEU A C 1
ATOM 510 O O . LEU A 1 71 ? 10.072 12.566 -3.956 1.00 79.75 71 LEU A O 1
ATOM 514 N N . THR A 1 72 ? 8.059 13.421 -3.448 1.00 84.69 72 THR A N 1
ATOM 515 C CA . THR A 1 72 ? 8.516 14.274 -2.337 1.00 84.69 72 THR A CA 1
ATOM 516 C C . THR A 1 72 ? 7.744 13.963 -1.058 1.00 84.69 72 THR A C 1
ATOM 518 O O . THR A 1 72 ? 6.644 13.409 -1.113 1.00 84.69 72 THR A O 1
ATOM 521 N N . SER A 1 73 ? 8.270 14.380 0.097 1.00 82.19 73 SER A N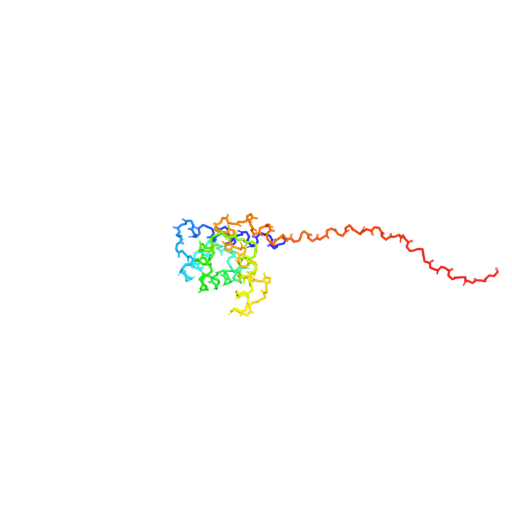 1
ATOM 522 C CA . SER A 1 73 ? 7.579 14.255 1.390 1.00 82.19 73 SER A CA 1
ATOM 523 C C . SER A 1 73 ? 6.198 14.912 1.385 1.00 82.19 73 SER A C 1
ATOM 525 O O . SER A 1 73 ? 5.245 14.364 1.934 1.00 82.19 73 SER A O 1
ATOM 527 N N . GLN A 1 74 ? 6.060 16.057 0.710 1.00 84.25 74 GLN A N 1
ATOM 528 C CA . GLN A 1 74 ? 4.780 16.752 0.579 1.00 84.25 74 GLN A CA 1
ATOM 529 C C . GLN A 1 74 ? 3.795 15.971 -0.306 1.00 84.25 74 GLN A C 1
ATOM 531 O O . GLN A 1 74 ? 2.608 15.913 0.011 1.00 84.25 74 GLN A O 1
ATOM 536 N N . SER A 1 75 ? 4.282 15.323 -1.372 1.00 87.19 75 SER A N 1
ATOM 537 C CA . SER A 1 75 ? 3.467 14.432 -2.209 1.00 87.19 75 SER A CA 1
ATOM 538 C C . SER A 1 75 ? 2.950 13.234 -1.407 1.00 87.19 75 SER A C 1
ATOM 540 O O . SER A 1 75 ? 1.772 12.907 -1.500 1.00 87.19 75 SER A O 1
ATOM 542 N N . LEU A 1 76 ? 3.802 12.610 -0.584 1.00 85.19 76 LEU A N 1
ATOM 543 C CA . LEU A 1 76 ? 3.411 11.493 0.286 1.00 85.19 76 LEU A CA 1
ATOM 544 C C . LEU A 1 76 ? 2.360 11.907 1.323 1.00 85.19 76 LEU A C 1
ATOM 546 O O . LEU A 1 76 ? 1.405 11.167 1.552 1.00 85.19 76 LEU A O 1
ATOM 550 N N . LEU A 1 77 ? 2.513 13.098 1.912 1.00 86.00 77 LEU A N 1
ATOM 551 C CA . LEU A 1 77 ? 1.559 13.652 2.872 1.00 86.00 77 LEU A CA 1
ATOM 552 C C . LEU A 1 77 ? 0.188 13.898 2.234 1.00 86.00 77 LEU A C 1
ATOM 554 O O . LEU A 1 77 ? -0.836 13.493 2.771 1.00 86.00 77 LEU A O 1
ATOM 558 N N . ARG A 1 78 ? 0.173 14.517 1.051 1.00 86.88 78 ARG A N 1
ATOM 559 C CA . ARG A 1 78 ? -1.065 14.767 0.314 1.00 86.88 78 ARG A CA 1
ATOM 560 C C . ARG A 1 78 ? -1.762 13.457 -0.062 1.00 86.88 78 ARG A C 1
ATOM 562 O O . ARG A 1 78 ? -2.963 13.327 0.145 1.00 86.88 78 ARG A O 1
ATOM 569 N N . LEU A 1 79 ? -1.007 12.476 -0.561 1.00 86.62 79 LEU A N 1
ATOM 570 C CA . LEU A 1 79 ? -1.549 11.162 -0.909 1.00 86.62 79 LEU A CA 1
ATOM 571 C C . LEU A 1 79 ? -2.132 10.443 0.311 1.00 86.62 79 LEU A C 1
ATOM 573 O O . LEU A 1 79 ? -3.158 9.781 0.181 1.00 86.62 79 LEU A O 1
ATOM 577 N N . SER A 1 80 ? -1.520 10.574 1.493 1.00 87.62 80 SER A N 1
ATOM 578 C CA . SER A 1 80 ? -2.059 9.954 2.708 1.00 87.62 80 SER A CA 1
ATOM 579 C C . SER A 1 80 ? -3.372 10.590 3.148 1.00 87.62 80 SER A C 1
ATOM 581 O O . SER A 1 80 ? -4.279 9.871 3.564 1.00 87.62 80 SER A O 1
ATOM 583 N N . GLU A 1 81 ? -3.519 11.904 2.995 1.00 88.88 81 GLU A N 1
ATOM 584 C CA . GLU A 1 81 ? -4.766 12.619 3.275 1.00 88.88 81 GLU A CA 1
ATOM 585 C C . GLU A 1 81 ? -5.873 12.275 2.272 1.00 88.88 81 GLU A C 1
ATOM 587 O O . GLU A 1 81 ? -7.013 12.025 2.678 1.00 88.88 81 GLU A O 1
ATOM 592 N N . GLU A 1 82 ? -5.542 12.198 0.980 1.00 88.81 82 GLU A N 1
ATOM 593 C CA . GLU A 1 82 ? -6.484 11.794 -0.070 1.00 88.81 82 GLU A CA 1
ATOM 594 C C . GLU A 1 82 ? -6.957 10.349 0.140 1.00 88.81 82 GLU A C 1
ATOM 596 O O . GLU A 1 82 ? -8.160 10.090 0.118 1.00 88.81 82 GLU A O 1
ATOM 601 N N . LEU A 1 83 ? -6.043 9.426 0.456 1.00 87.25 83 LEU A N 1
ATOM 602 C CA . LEU A 1 83 ? -6.369 8.022 0.712 1.00 87.25 83 LEU A CA 1
ATOM 603 C C . LEU A 1 83 ? -7.181 7.844 2.007 1.00 87.25 83 LEU A C 1
ATOM 605 O O . LEU A 1 83 ? -8.152 7.085 2.038 1.00 87.25 83 LEU A O 1
ATOM 609 N N . ALA A 1 84 ? -6.818 8.565 3.075 1.00 89.44 84 ALA A N 1
ATOM 610 C CA . ALA A 1 84 ? -7.564 8.566 4.333 1.00 89.44 84 ALA A CA 1
ATOM 611 C C . ALA A 1 84 ? -9.003 9.055 4.126 1.00 89.44 84 ALA A C 1
ATOM 613 O O . ALA A 1 84 ? -9.947 8.414 4.587 1.00 89.44 84 ALA A O 1
ATOM 614 N N . THR A 1 85 ? -9.175 10.144 3.375 1.00 87.75 85 THR A N 1
ATOM 615 C CA . THR A 1 85 ? -10.491 10.722 3.079 1.00 87.75 85 THR A CA 1
ATOM 616 C C . THR A 1 85 ? -11.305 9.821 2.149 1.00 87.75 85 THR A C 1
ATOM 618 O O . THR A 1 85 ? -12.467 9.543 2.434 1.00 87.75 85 THR A O 1
ATOM 621 N N . GLY A 1 86 ? -10.699 9.316 1.070 1.00 86.44 86 GLY A N 1
ATOM 622 C CA . GLY A 1 86 ? -11.376 8.495 0.063 1.00 86.44 86 GLY A CA 1
ATOM 623 C C . GLY A 1 86 ? -11.853 7.140 0.588 1.00 86.44 86 GLY A C 1
ATOM 624 O O . GLY A 1 86 ? -12.908 6.657 0.180 1.00 86.44 86 GLY A O 1
ATOM 625 N N . ARG A 1 87 ? -11.115 6.536 1.531 1.00 82.94 87 ARG A N 1
ATOM 626 C CA . ARG A 1 87 ? -11.449 5.225 2.121 1.00 82.94 87 ARG A CA 1
ATOM 627 C C . ARG A 1 87 ? -12.041 5.290 3.527 1.00 82.94 87 ARG A C 1
ATOM 629 O O . ARG A 1 87 ? -12.403 4.248 4.071 1.00 82.94 87 ARG A O 1
ATOM 636 N N . GLY A 1 88 ? -12.122 6.476 4.130 1.00 86.38 88 GLY A N 1
ATOM 637 C CA . GLY A 1 88 ? -12.513 6.635 5.534 1.00 86.38 88 GLY A CA 1
ATOM 638 C C . GLY A 1 88 ? -11.514 6.001 6.509 1.00 86.38 88 GLY A C 1
ATOM 639 O O . GLY A 1 88 ? -11.898 5.523 7.576 1.00 86.38 88 GLY A O 1
ATOM 640 N N . TRP A 1 89 ? -10.236 5.934 6.133 1.00 88.69 89 TRP A N 1
ATOM 641 C CA . TRP A 1 89 ? -9.176 5.401 6.986 1.00 88.69 89 TRP A CA 1
ATOM 642 C C . TRP A 1 89 ? -8.607 6.475 7.902 1.00 88.69 89 TRP A C 1
ATOM 644 O O . TRP A 1 89 ? -8.644 7.668 7.612 1.00 88.69 89 TRP A O 1
ATOM 654 N N . THR A 1 90 ? -8.013 6.046 9.013 1.00 88.75 90 THR A N 1
ATOM 655 C CA . THR A 1 90 ? -7.210 6.959 9.826 1.00 88.75 90 THR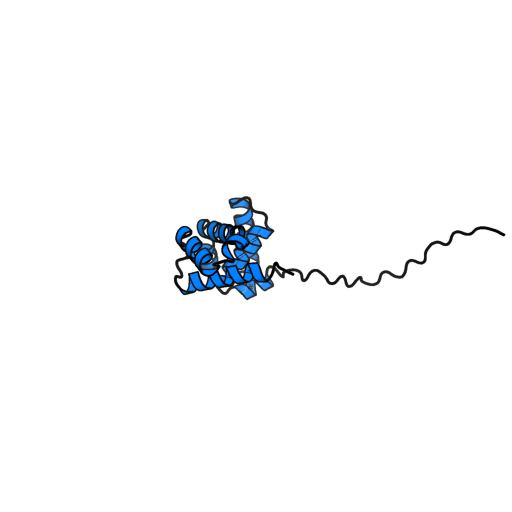 A CA 1
ATOM 656 C C . THR A 1 90 ? -5.943 7.349 9.072 1.00 88.75 90 THR A C 1
ATOM 658 O O . THR A 1 90 ? -5.364 6.535 8.347 1.00 88.75 90 THR A O 1
ATOM 661 N N . ARG A 1 91 ? -5.467 8.577 9.301 1.00 83.88 91 ARG A N 1
ATOM 662 C CA . ARG A 1 91 ? -4.221 9.091 8.714 1.00 83.88 91 ARG A CA 1
ATOM 663 C C . ARG A 1 91 ? -3.050 8.121 8.900 1.00 83.88 91 ARG A C 1
ATOM 665 O O . ARG A 1 91 ? -2.405 7.755 7.928 1.00 83.88 91 ARG A O 1
ATOM 672 N N . ALA A 1 92 ? -2.872 7.594 10.112 1.00 84.62 92 ALA A N 1
ATOM 673 C CA . ALA A 1 92 ? -1.824 6.619 10.419 1.00 84.62 92 ALA A CA 1
ATOM 674 C C . ALA A 1 92 ? -1.935 5.314 9.601 1.00 84.62 92 ALA A C 1
ATOM 676 O O . ALA A 1 92 ? -0.924 4.699 9.268 1.00 84.62 92 ALA A O 1
ATOM 677 N N . THR A 1 93 ? -3.154 4.877 9.260 1.00 87.88 93 THR A N 1
ATOM 678 C CA . THR A 1 93 ? -3.371 3.690 8.414 1.00 87.88 93 THR A CA 1
ATOM 679 C C . THR A 1 93 ? -3.004 3.977 6.961 1.00 87.88 93 THR A C 1
ATOM 681 O O . THR A 1 93 ? -2.350 3.154 6.317 1.00 87.88 93 THR A O 1
ATOM 684 N N . ALA A 1 94 ? -3.394 5.147 6.451 1.00 89.44 94 ALA A N 1
ATOM 685 C CA . ALA A 1 94 ? -3.050 5.581 5.103 1.00 89.44 94 ALA A CA 1
ATOM 686 C C . ALA A 1 94 ? -1.534 5.764 4.940 1.00 89.44 94 ALA A C 1
ATOM 688 O O . ALA A 1 94 ? -0.949 5.196 4.021 1.00 89.44 94 ALA A O 1
ATOM 689 N N . GLU A 1 95 ? -0.886 6.463 5.875 1.00 89.31 95 GLU A N 1
ATOM 690 C CA . GLU A 1 95 ? 0.570 6.656 5.907 1.00 89.31 95 GLU A CA 1
ATOM 691 C C . GLU A 1 95 ? 1.306 5.315 5.941 1.00 89.31 95 GLU A C 1
ATOM 693 O O . GLU A 1 95 ? 2.192 5.076 5.125 1.00 89.31 95 GLU A O 1
ATOM 698 N N . ARG A 1 96 ? 0.888 4.384 6.810 1.00 87.50 96 ARG A N 1
ATOM 699 C CA . ARG A 1 96 ? 1.473 3.037 6.862 1.00 87.50 96 ARG A CA 1
ATOM 700 C C . ARG A 1 96 ? 1.321 2.282 5.543 1.00 87.50 96 ARG A C 1
ATOM 702 O O . ARG A 1 96 ? 2.268 1.659 5.081 1.00 87.50 96 ARG A O 1
ATOM 709 N N . THR A 1 97 ? 0.143 2.334 4.930 1.00 90.88 97 THR A N 1
ATOM 710 C CA . THR A 1 97 ? -0.119 1.620 3.673 1.00 90.88 97 THR A CA 1
ATOM 711 C C . THR A 1 97 ? 0.713 2.195 2.529 1.00 90.88 97 THR A C 1
ATOM 713 O O . THR A 1 97 ? 1.312 1.443 1.762 1.00 90.88 97 THR A O 1
ATOM 716 N N . ILE A 1 98 ? 0.814 3.525 2.448 1.00 89.50 98 ILE A N 1
ATOM 717 C CA . ILE A 1 98 ? 1.671 4.206 1.475 1.00 89.50 98 ILE A CA 1
ATOM 718 C C . ILE A 1 98 ? 3.140 3.883 1.738 1.00 89.50 98 ILE A C 1
ATOM 720 O O . ILE A 1 98 ? 3.864 3.612 0.787 1.00 89.50 98 ILE A O 1
ATOM 724 N N . ALA A 1 99 ? 3.576 3.839 2.999 1.00 88.94 99 ALA A N 1
ATOM 725 C CA . ALA A 1 99 ? 4.932 3.449 3.369 1.00 88.94 99 ALA A CA 1
ATOM 726 C C . ALA A 1 99 ? 5.272 2.027 2.894 1.00 88.94 99 ALA A C 1
ATOM 728 O O . ALA A 1 99 ? 6.347 1.827 2.331 1.00 88.94 99 ALA A O 1
ATOM 729 N N . ILE A 1 100 ? 4.357 1.062 3.052 1.00 90.25 100 ILE A N 1
ATOM 730 C CA . ILE A 1 100 ? 4.536 -0.317 2.565 1.00 90.25 100 ILE A CA 1
ATOM 731 C C . ILE A 1 100 ? 4.725 -0.328 1.041 1.00 90.25 100 ILE A C 1
ATOM 733 O O . ILE A 1 100 ? 5.700 -0.890 0.543 1.00 90.25 100 ILE A O 1
ATOM 737 N N . TRP A 1 101 ? 3.832 0.338 0.303 1.00 90.94 101 TRP A N 1
ATOM 738 C CA . TRP A 1 101 ? 3.895 0.425 -1.160 1.00 90.94 101 TRP A CA 1
ATOM 739 C C . TRP A 1 101 ? 5.149 1.138 -1.663 1.00 90.94 101 TRP A C 1
ATOM 741 O O . TRP A 1 101 ? 5.846 0.631 -2.538 1.00 90.94 101 TRP A O 1
ATOM 751 N N . ALA A 1 102 ? 5.454 2.304 -1.103 1.00 88.81 102 ALA A N 1
ATOM 752 C CA . ALA A 1 102 ? 6.611 3.097 -1.483 1.00 88.81 102 ALA A CA 1
ATOM 753 C C . ALA A 1 102 ? 7.918 2.353 -1.176 1.00 88.81 102 ALA A C 1
ATOM 755 O O . ALA A 1 102 ? 8.815 2.349 -2.012 1.00 88.81 102 ALA A O 1
ATOM 756 N N . THR A 1 103 ? 8.009 1.652 -0.041 1.00 89.25 103 THR A N 1
ATOM 757 C CA . THR A 1 103 ? 9.184 0.828 0.290 1.00 89.25 103 THR A CA 1
ATOM 758 C C . THR A 1 103 ? 9.334 -0.345 -0.676 1.00 89.25 103 THR A C 1
ATOM 760 O O . THR A 1 103 ? 10.427 -0.558 -1.192 1.00 89.25 103 THR A O 1
ATOM 763 N N . ALA A 1 104 ? 8.245 -1.055 -0.989 1.00 89.50 104 ALA A N 1
ATOM 764 C CA . ALA A 1 104 ? 8.266 -2.167 -1.941 1.00 89.50 104 ALA A CA 1
ATOM 765 C C . ALA A 1 104 ? 8.659 -1.733 -3.366 1.00 89.50 104 ALA A C 1
ATOM 767 O O . ALA A 1 104 ? 9.297 -2.498 -4.084 1.00 89.50 104 ALA A O 1
ATOM 768 N N . LEU A 1 105 ? 8.332 -0.495 -3.752 1.00 86.88 105 LEU A N 1
ATOM 769 C CA . LEU A 1 105 ? 8.724 0.122 -5.026 1.00 86.88 105 LEU A CA 1
ATOM 770 C C . LEU A 1 105 ? 10.152 0.707 -5.025 1.00 86.88 105 LEU A C 1
ATOM 772 O O . LEU A 1 105 ? 10.605 1.186 -6.061 1.00 86.88 105 LEU A O 1
ATOM 776 N N . GLY A 1 106 ? 10.861 0.688 -3.889 1.00 86.81 106 GLY A N 1
ATOM 777 C CA . GLY A 1 106 ? 12.242 1.177 -3.769 1.00 86.81 106 GLY A CA 1
ATOM 778 C C . GLY A 1 106 ? 12.404 2.598 -3.210 1.00 86.81 106 GLY A C 1
ATOM 779 O O . GLY A 1 106 ? 13.522 3.097 -3.130 1.00 86.81 106 GLY A O 1
ATOM 780 N N . PHE A 1 107 ? 11.331 3.252 -2.759 1.00 85.25 107 PHE A N 1
ATOM 781 C CA . PHE A 1 107 ? 11.348 4.597 -2.158 1.00 85.25 107 PHE A CA 1
ATOM 782 C C . PHE A 1 107 ? 11.448 4.588 -0.619 1.00 85.25 107 PHE A C 1
ATOM 784 O O . PHE A 1 107 ? 11.042 5.547 0.039 1.00 85.25 107 PHE A O 1
ATOM 791 N N . GLY A 1 108 ? 11.969 3.513 -0.019 1.00 82.56 108 GLY A N 1
ATOM 792 C CA . GLY A 1 108 ? 12.013 3.343 1.441 1.00 82.56 108 GLY A CA 1
ATOM 793 C C . GLY A 1 108 ? 12.778 4.448 2.186 1.00 82.56 108 GLY A C 1
ATOM 794 O O . GLY A 1 108 ? 12.351 4.870 3.258 1.00 82.56 108 GLY A O 1
ATOM 795 N N . ASP A 1 109 ? 13.856 4.972 1.599 1.00 81.56 109 ASP A N 1
ATOM 796 C CA . ASP A 1 109 ? 14.658 6.058 2.186 1.00 81.56 109 ASP A CA 1
ATOM 797 C C . ASP A 1 109 ? 13.878 7.388 2.274 1.00 81.56 109 ASP A C 1
ATOM 799 O O . ASP A 1 109 ? 13.880 8.077 3.299 1.00 81.56 109 ASP A O 1
ATOM 803 N N . LEU A 1 110 ? 13.092 7.694 1.234 1.00 82.50 110 LEU A N 1
ATOM 804 C CA . LEU A 1 110 ? 12.207 8.861 1.210 1.00 82.50 110 LEU A CA 1
ATOM 805 C C . LEU A 1 110 ? 11.099 8.741 2.260 1.00 82.50 110 LEU A C 1
ATOM 807 O O . LEU A 1 110 ? 10.772 9.719 2.935 1.00 82.50 110 LEU A O 1
ATOM 811 N N . VAL A 1 111 ? 10.519 7.548 2.403 1.00 82.75 111 VAL A N 1
ATOM 812 C CA . VAL A 1 111 ? 9.505 7.256 3.424 1.00 82.75 111 VAL A CA 1
ATOM 813 C C . VAL A 1 111 ? 10.090 7.442 4.821 1.00 82.75 111 VAL A C 1
ATOM 815 O O . VAL A 1 111 ? 9.482 8.131 5.637 1.00 82.75 111 VAL A O 1
ATOM 818 N N . ALA A 1 112 ? 11.281 6.894 5.080 1.00 81.38 112 ALA A N 1
ATOM 819 C CA . ALA A 1 112 ? 11.969 7.029 6.362 1.00 81.38 112 ALA A CA 1
ATOM 820 C C . ALA A 1 112 ? 12.271 8.497 6.713 1.00 81.38 112 ALA A C 1
ATOM 822 O O . ALA A 1 112 ? 12.159 8.886 7.874 1.00 81.38 112 ALA A O 1
ATOM 823 N N . SER A 1 113 ? 12.587 9.316 5.707 1.00 80.44 113 SER A N 1
ATOM 824 C CA . SER A 1 113 ? 12.818 10.756 5.869 1.00 80.44 113 SER A CA 1
ATOM 825 C C . SER A 1 113 ? 11.529 11.566 6.064 1.00 80.44 113 SER A C 1
ATOM 827 O O . SER A 1 113 ? 11.531 12.567 6.774 1.00 80.44 113 SER A O 1
ATOM 829 N N . SER A 1 114 ? 10.426 11.156 5.428 1.00 76.50 114 SER A N 1
ATOM 830 C CA . SER A 1 114 ? 9.149 11.897 5.431 1.00 76.50 114 SER A CA 1
ATOM 831 C C . SER A 1 114 ? 8.286 11.589 6.648 1.00 76.50 114 SER A C 1
ATOM 833 O O . SER A 1 114 ? 7.610 12.467 7.178 1.00 76.50 114 SER A O 1
ATOM 835 N N . TRP A 1 115 ? 8.324 10.337 7.092 1.00 76.25 115 TRP A N 1
ATOM 836 C CA . TRP A 1 115 ? 7.700 9.874 8.319 1.00 76.25 115 TRP A CA 1
ATOM 837 C C . TRP A 1 115 ? 8.785 9.233 9.167 1.00 76.25 115 TRP A C 1
ATOM 839 O O . TRP A 1 115 ? 8.860 7.999 9.230 1.00 76.25 115 TRP A O 1
ATOM 849 N N . PRO A 1 116 ? 9.643 10.048 9.814 1.00 64.44 116 PRO A N 1
ATOM 850 C CA . PRO A 1 116 ? 10.504 9.520 10.848 1.00 64.44 116 PRO A CA 1
ATOM 851 C C . PRO A 1 116 ? 9.563 8.882 11.862 1.00 64.44 116 PRO A C 1
ATOM 853 O O . PRO A 1 116 ? 8.801 9.574 12.536 1.00 64.44 116 PRO A O 1
ATOM 856 N N . ARG A 1 117 ? 9.540 7.543 11.915 1.00 58.16 117 ARG A N 1
ATOM 857 C CA . ARG A 1 117 ? 8.892 6.847 13.023 1.00 58.16 117 ARG A CA 1
ATOM 858 C C . ARG A 1 117 ? 9.591 7.408 14.236 1.00 58.16 117 ARG A C 1
ATOM 860 O O . ARG A 1 117 ? 10.780 7.133 14.390 1.00 58.16 117 ARG A O 1
ATOM 867 N N . GLU A 1 118 ? 8.891 8.233 15.013 1.00 49.22 118 GLU A N 1
ATOM 868 C CA . GLU A 1 118 ? 9.442 8.757 16.249 1.00 49.22 118 GLU A CA 1
ATOM 869 C C . GLU A 1 118 ? 10.052 7.553 16.969 1.00 49.22 118 GLU A C 1
ATOM 871 O O . GLU A 1 118 ? 9.327 6.586 17.254 1.00 49.22 118 GLU A O 1
ATOM 876 N N . PRO A 1 119 ? 11.381 7.520 17.192 1.00 44.38 119 PRO A N 1
ATOM 877 C CA . PRO A 1 119 ? 11.887 6.632 18.206 1.00 44.38 119 PRO A CA 1
ATOM 878 C C . PRO A 1 119 ? 11.171 7.139 19.443 1.00 44.38 119 PRO A C 1
ATOM 880 O O . PRO A 1 119 ? 11.427 8.273 19.842 1.00 44.38 119 PRO A O 1
ATOM 883 N N . LEU A 1 120 ? 10.189 6.366 19.933 1.00 47.38 120 LEU A N 1
ATOM 884 C CA . LEU A 1 120 ? 9.501 6.608 21.198 1.00 47.38 120 LEU A CA 1
ATOM 885 C C . LEU A 1 120 ? 10.533 7.232 22.104 1.00 47.38 120 LEU A C 1
ATOM 887 O O . LEU A 1 120 ? 11.532 6.564 22.392 1.00 47.38 120 LEU A O 1
ATOM 891 N N . ALA A 1 121 ? 10.356 8.525 22.381 1.00 44.47 121 ALA A N 1
ATOM 892 C CA . ALA A 1 121 ? 11.355 9.289 23.079 1.00 44.47 121 ALA A CA 1
ATOM 893 C C . ALA A 1 121 ? 11.759 8.438 24.278 1.00 44.47 121 ALA A C 1
ATOM 895 O O . ALA A 1 121 ? 10.937 8.112 25.137 1.00 44.47 121 ALA A O 1
ATOM 896 N N . VAL A 1 122 ? 13.027 8.023 24.308 1.00 45.38 122 VAL A N 1
ATOM 897 C CA . VAL A 1 122 ? 13.686 7.891 25.591 1.00 45.38 122 VAL A CA 1
ATOM 898 C C . VAL A 1 122 ? 13.397 9.243 26.218 1.00 45.38 122 VAL A C 1
ATOM 900 O O . VAL A 1 122 ? 13.835 10.279 25.716 1.00 45.38 122 VAL A O 1
ATOM 903 N N . THR A 1 123 ? 12.512 9.244 27.207 1.00 44.62 123 THR A N 1
ATOM 904 C CA . THR A 1 123 ? 12.305 10.377 28.082 1.00 44.62 123 THR A CA 1
ATOM 905 C C . THR A 1 123 ? 13.658 10.611 28.743 1.00 44.62 123 THR A C 1
ATOM 907 O O . THR A 1 123 ? 13.931 10.116 29.832 1.00 44.62 123 THR A O 1
ATOM 910 N N . VAL A 1 124 ? 14.556 11.326 28.067 1.00 53.44 124 VAL A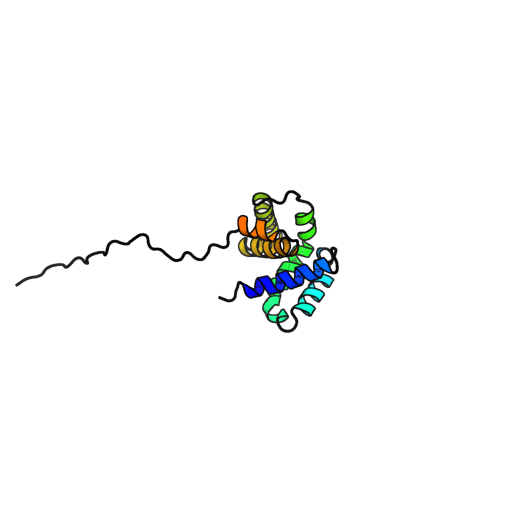 N 1
ATOM 911 C CA . VAL A 1 124 ? 15.547 12.128 28.758 1.00 53.44 124 VAL A CA 1
ATOM 912 C C . VAL A 1 124 ? 14.704 13.254 29.325 1.00 53.44 124 VAL A C 1
ATOM 914 O O . VAL A 1 124 ? 14.435 14.238 28.644 1.00 53.44 124 VAL A O 1
ATOM 917 N N . LEU A 1 125 ? 14.169 13.041 30.529 1.00 54.56 125 LEU A N 1
ATOM 918 C CA . LEU A 1 125 ? 13.695 14.133 31.368 1.00 54.56 125 LEU A CA 1
ATOM 919 C C . LEU A 1 125 ? 14.818 15.184 31.364 1.00 54.56 125 LEU A C 1
ATOM 921 O O . LEU A 1 125 ? 15.912 14.871 31.847 1.00 54.56 125 LEU A O 1
ATOM 925 N N . PRO A 1 126 ? 14.626 16.395 30.812 1.00 53.81 126 PRO A N 1
ATOM 926 C CA . PRO A 1 126 ? 15.503 17.491 31.174 1.00 53.81 126 PRO A CA 1
ATOM 927 C C . PRO A 1 126 ? 15.257 17.725 32.667 1.00 53.81 126 PRO A C 1
ATOM 929 O O . PRO A 1 126 ? 14.137 18.041 33.052 1.00 53.81 126 PRO A O 1
ATOM 932 N N . GLY A 1 127 ? 16.278 17.432 33.478 1.00 53.47 127 GLY A N 1
ATOM 933 C CA . GLY A 1 127 ? 16.272 17.399 34.941 1.00 53.47 127 GLY A CA 1
ATOM 934 C C . GLY A 1 127 ? 15.112 18.120 35.626 1.00 53.47 127 GLY A C 1
ATOM 935 O O . GLY A 1 127 ? 15.092 19.347 35.690 1.00 53.47 127 GLY A O 1
ATOM 936 N N . ASP A 1 128 ? 14.205 17.336 36.203 1.00 53.06 128 ASP A N 1
ATOM 937 C CA . ASP A 1 128 ? 13.404 17.794 37.331 1.00 53.06 128 ASP A CA 1
ATOM 938 C C . ASP A 1 128 ? 14.394 18.044 38.489 1.00 53.06 128 ASP A C 1
ATOM 940 O O . ASP A 1 128 ? 15.097 17.107 38.892 1.00 53.06 128 ASP A O 1
ATOM 944 N N . PRO A 1 129 ? 14.570 19.285 38.983 1.00 68.50 129 PRO A N 1
ATOM 945 C CA . PRO A 1 129 ? 15.279 19.478 40.241 1.00 68.50 129 PRO A CA 1
ATOM 946 C C . PRO A 1 129 ? 14.492 18.719 41.315 1.00 68.50 129 PRO A C 1
ATOM 948 O O . PRO A 1 129 ? 13.268 18.820 41.308 1.00 68.50 129 PRO A O 1
ATOM 951 N N . PRO A 1 130 ? 15.130 17.973 42.238 1.00 65.50 130 PRO A N 1
ATOM 952 C CA . PRO A 1 130 ? 14.386 17.252 43.259 1.00 65.50 130 PRO A CA 1
ATOM 953 C C . PRO A 1 130 ? 13.536 18.253 44.039 1.00 65.50 130 PRO A C 1
ATOM 955 O O . PRO A 1 130 ? 14.062 19.078 44.787 1.00 65.50 130 PRO A O 1
ATOM 958 N N . ALA A 1 131 ? 12.222 18.183 43.830 1.00 55.12 131 ALA A N 1
ATOM 959 C CA . ALA A 1 131 ? 11.238 18.845 44.657 1.00 55.12 131 ALA A CA 1
ATOM 960 C C . ALA A 1 131 ? 11.458 18.366 46.096 1.00 55.12 131 ALA A C 1
ATOM 962 O O . ALA A 1 131 ? 11.094 17.250 46.472 1.00 55.12 131 ALA A O 1
ATOM 963 N N . THR A 1 132 ? 12.113 19.196 46.905 1.00 66.75 132 THR A N 1
ATOM 964 C CA . THR A 1 132 ? 12.126 19.039 48.353 1.00 66.75 132 THR A CA 1
ATOM 965 C C . THR A 1 132 ? 10.677 19.118 48.838 1.00 66.75 132 THR A C 1
ATOM 967 O O . THR A 1 132 ? 9.974 20.074 48.500 1.00 66.75 132 THR A O 1
ATOM 970 N N . PRO A 1 133 ? 10.185 18.127 49.600 1.00 72.44 133 PRO A N 1
ATOM 971 C CA . PRO A 1 133 ? 8.828 18.182 50.124 1.00 72.44 133 PRO A CA 1
ATOM 972 C C . PRO A 1 133 ? 8.683 19.349 51.120 1.00 72.44 133 PRO A C 1
ATOM 974 O O . PRO A 1 133 ? 9.638 19.665 51.838 1.00 72.44 133 PRO A O 1
ATOM 977 N N . PRO A 1 134 ? 7.497 19.979 51.214 1.00 63.25 134 PRO A N 1
ATOM 978 C CA . PRO A 1 134 ? 7.209 20.947 52.260 1.00 63.25 134 PRO A CA 1
ATOM 979 C C . PRO A 1 134 ? 7.042 20.195 53.586 1.00 63.25 134 PRO A C 1
ATOM 981 O O . PRO A 1 134 ? 5.984 19.632 53.860 1.00 63.25 134 PRO A O 1
ATOM 984 N N . SER A 1 135 ? 8.080 20.166 54.422 1.00 55.91 135 SER A N 1
ATOM 985 C CA . SER A 1 135 ? 7.922 19.734 55.814 1.00 55.91 135 SER A CA 1
ATOM 986 C C . SER A 1 135 ? 7.353 20.884 56.631 1.00 55.91 135 SER A C 1
ATOM 988 O O . SER A 1 135 ? 8.068 21.727 57.167 1.00 55.91 135 SER A O 1
ATOM 990 N N . THR A 1 136 ? 6.027 20.898 56.681 1.00 64.62 136 THR A N 1
ATOM 991 C CA . THR A 1 136 ? 5.218 21.527 57.718 1.00 64.62 136 THR A CA 1
ATOM 992 C C . THR A 1 136 ? 5.710 21.100 59.108 1.00 64.62 136 THR A C 1
ATOM 994 O O . THR A 1 136 ? 5.763 19.915 59.430 1.00 64.62 136 THR A O 1
ATOM 997 N N . GLU A 1 137 ? 6.070 22.099 59.910 1.00 58.22 137 GLU A N 1
ATOM 998 C CA . GLU A 1 137 ? 6.221 22.072 61.373 1.00 58.22 137 GLU A CA 1
ATOM 999 C C . GLU A 1 137 ? 5.017 21.379 62.053 1.00 58.22 137 GLU A C 1
ATOM 1001 O O . GLU A 1 137 ? 3.892 21.521 61.566 1.00 58.22 137 GLU A O 1
ATOM 1006 N N . PRO A 1 138 ? 5.194 20.643 63.171 1.00 59.53 138 PRO A N 1
ATOM 1007 C CA . PRO A 1 138 ? 4.798 21.249 64.453 1.00 59.53 138 PRO A CA 1
ATOM 1008 C C . PRO A 1 138 ? 5.603 20.803 65.702 1.00 59.53 138 PRO A C 1
ATOM 1010 O O . PRO A 1 138 ? 5.919 19.631 65.885 1.00 59.53 138 PRO A O 1
ATOM 1013 N N . LEU A 1 139 ? 5.817 21.778 66.597 1.00 56.66 139 LEU A N 1
ATOM 1014 C CA . LEU A 1 139 ? 5.722 21.743 68.073 1.00 56.66 139 LEU A CA 1
ATOM 1015 C C . LEU A 1 139 ? 6.326 20.559 68.879 1.00 56.66 139 LEU A C 1
ATOM 1017 O O . LEU A 1 139 ? 5.699 19.505 68.996 1.00 56.66 139 LEU A O 1
ATOM 1021 N N . ARG A 1 140 ? 7.396 20.822 69.651 1.00 47.94 140 ARG A N 1
ATOM 1022 C CA . ARG A 1 140 ? 7.343 20.893 71.132 1.00 47.94 140 ARG A CA 1
ATOM 1023 C C . ARG A 1 140 ? 8.627 21.418 71.771 1.00 47.94 140 ARG A C 1
ATOM 1025 O O . ARG A 1 140 ? 9.715 21.072 71.271 1.00 47.94 140 ARG A O 1
#

Sequence (140 aa):
MAGLTADAAVVDALHHALDADPTAGSRPGQLRAELTARLGELAPSHRPQIHQVVAAAEDNLPATLTRVAPLTSQSLLRLSEELATGRGWTRATAERTIAIWATALGFGDLVASSWPREPLAVTVLPGDPPATPPSTEPLR